Protein AF-A0A8G2C4E5-F1 (afdb_monomer_lite)

Radius of gyration: 59.07 Å; chains: 1; bounding box: 113×36×166 Å

Structure (mmCIF, N/CA/C/O backbone):
data_AF-A0A8G2C4E5-F1
#
_entry.id   AF-A0A8G2C4E5-F1
#
loop_
_atom_site.group_PDB
_atom_site.id
_atom_site.type_symbol
_atom_site.label_atom_id
_atom_site.label_alt_id
_atom_site.label_comp_id
_atom_site.label_asym_id
_atom_site.label_entity_id
_atom_site.label_seq_id
_atom_site.pdbx_PDB_ins_code
_atom_site.Cartn_x
_atom_site.Cartn_y
_atom_site.Cartn_z
_atom_site.occupancy
_atom_site.B_iso_or_equiv
_atom_site.auth_seq_id
_atom_site.auth_comp_id
_atom_site.auth_asym_id
_atom_site.auth_atom_id
_atom_site.pdbx_PDB_model_num
ATOM 1 N N . MET A 1 1 ? 55.088 13.015 -78.335 1.00 45.69 1 MET A N 1
ATOM 2 C CA . MET A 1 1 ? 53.642 13.158 -78.593 1.00 45.69 1 MET A CA 1
ATOM 3 C C . MET A 1 1 ? 52.978 12.053 -77.799 1.00 45.69 1 MET A C 1
ATOM 5 O O . MET A 1 1 ? 53.566 10.985 -77.700 1.00 45.69 1 MET A O 1
ATOM 9 N N . ILE A 1 2 ? 51.886 12.336 -77.088 1.00 60.53 2 ILE A N 1
ATOM 10 C CA . ILE A 1 2 ? 51.137 11.267 -76.420 1.00 60.53 2 ILE A CA 1
ATOM 11 C C . ILE A 1 2 ? 50.385 10.573 -77.546 1.00 60.53 2 ILE A C 1
ATOM 13 O O . ILE A 1 2 ? 49.345 11.065 -77.978 1.00 60.53 2 ILE A O 1
ATOM 17 N N . ASP A 1 3 ? 50.969 9.507 -78.078 1.00 64.81 3 ASP A N 1
ATOM 18 C CA . ASP A 1 3 ? 50.289 8.692 -79.068 1.00 64.81 3 ASP A CA 1
ATOM 19 C C . ASP A 1 3 ? 49.203 7.923 -78.321 1.00 64.81 3 ASP A C 1
ATOM 21 O O . ASP A 1 3 ? 49.457 7.082 -77.454 1.00 64.81 3 ASP A O 1
ATOM 25 N N . LEU A 1 4 ? 47.965 8.353 -78.561 1.00 64.69 4 LEU A N 1
ATOM 26 C CA . LEU A 1 4 ? 46.770 7.812 -77.934 1.00 64.69 4 LEU A CA 1
ATOM 27 C C . LEU A 1 4 ? 46.439 6.472 -78.606 1.00 64.69 4 LEU A C 1
ATOM 29 O O . LEU A 1 4 ? 45.496 6.353 -79.384 1.00 64.69 4 LEU A O 1
ATOM 33 N N . ASP A 1 5 ? 47.270 5.472 -78.332 1.00 74.31 5 ASP A N 1
ATOM 34 C CA . ASP A 1 5 ? 47.143 4.138 -78.904 1.00 74.31 5 ASP A CA 1
ATOM 35 C C . ASP A 1 5 ? 46.008 3.338 -78.253 1.00 74.31 5 ASP A C 1
ATOM 37 O O . ASP A 1 5 ? 45.595 3.578 -77.115 1.00 74.31 5 ASP A O 1
ATOM 41 N N . TYR A 1 6 ? 45.539 2.304 -78.957 1.00 80.62 6 TYR A N 1
ATOM 42 C CA . TYR A 1 6 ? 44.541 1.342 -78.467 1.00 80.62 6 TYR A CA 1
ATOM 43 C C . TYR A 1 6 ? 44.887 0.776 -77.074 1.00 80.62 6 TYR A C 1
ATOM 45 O O . TYR A 1 6 ? 44.007 0.573 -76.237 1.00 80.62 6 TYR A O 1
ATOM 53 N N . THR A 1 7 ? 46.178 0.606 -76.779 1.00 83.50 7 THR A N 1
ATOM 54 C CA . THR A 1 7 ? 46.698 0.155 -75.479 1.00 83.50 7 THR A CA 1
ATOM 55 C C . THR A 1 7 ? 46.306 1.083 -74.323 1.00 83.50 7 THR A C 1
ATOM 57 O O . THR A 1 7 ? 45.992 0.595 -73.238 1.00 83.50 7 THR A O 1
ATOM 60 N N . PHE A 1 8 ? 46.247 2.402 -74.545 1.00 86.50 8 PHE A N 1
ATOM 61 C CA . PHE A 1 8 ? 45.803 3.364 -73.531 1.00 86.50 8 PHE A CA 1
ATOM 62 C C . PHE A 1 8 ? 44.329 3.148 -73.163 1.00 86.50 8 PHE A C 1
ATOM 64 O O . PHE A 1 8 ? 43.978 3.120 -71.983 1.00 86.50 8 PHE A O 1
ATOM 71 N N . PHE A 1 9 ? 43.469 2.911 -74.159 1.00 87.06 9 PHE A N 1
ATOM 72 C CA . PHE A 1 9 ? 42.057 2.596 -73.924 1.00 87.06 9 PHE A CA 1
ATOM 73 C C . PHE A 1 9 ? 41.881 1.262 -73.194 1.00 87.06 9 PHE A C 1
ATOM 75 O O . PHE A 1 9 ? 41.087 1.178 -72.258 1.00 87.06 9 PHE A O 1
ATOM 82 N N . VAL A 1 10 ? 42.655 0.235 -73.556 1.00 88.38 10 VAL A N 1
ATOM 83 C CA . VAL A 1 10 ? 42.641 -1.060 -72.853 1.00 88.38 10 VAL A CA 1
ATOM 84 C C . VAL A 1 10 ? 43.081 -0.902 -71.391 1.00 88.38 10 VAL A C 1
ATOM 86 O O . VAL A 1 10 ? 42.450 -1.465 -70.495 1.00 88.38 10 VAL A O 1
ATOM 89 N N . GLN A 1 11 ? 44.109 -0.095 -71.120 1.00 88.44 11 GLN A N 1
ATOM 90 C CA . GLN A 1 11 ? 44.583 0.174 -69.761 1.00 88.44 11 GLN A CA 1
ATOM 91 C C . GLN A 1 11 ? 43.573 0.992 -68.939 1.00 88.44 11 GLN A C 1
ATOM 93 O O . GLN A 1 11 ? 43.367 0.699 -67.761 1.00 88.44 11 GLN A O 1
ATOM 98 N N . LEU A 1 12 ? 42.885 1.959 -69.556 1.00 91.69 12 LEU A N 1
ATOM 99 C CA . LEU A 1 12 ? 41.806 2.721 -68.921 1.00 91.69 12 LEU A CA 1
ATOM 100 C C . LEU A 1 12 ? 40.631 1.815 -68.529 1.00 91.69 12 LEU A C 1
ATOM 102 O O . LEU A 1 12 ? 40.120 1.910 -67.412 1.00 91.69 12 LEU A O 1
ATOM 106 N N . VAL A 1 13 ? 40.226 0.909 -69.425 1.00 93.81 13 VAL A N 1
ATOM 107 C CA . VAL A 1 13 ? 39.177 -0.081 -69.142 1.00 93.81 13 VAL A CA 1
ATOM 108 C C . VAL A 1 13 ? 39.615 -1.011 -68.011 1.00 93.81 13 VAL A C 1
ATOM 110 O O . VAL A 1 13 ? 38.843 -1.229 -67.080 1.00 93.81 13 VAL A O 1
ATOM 113 N N . ASN A 1 14 ? 40.856 -1.505 -68.027 1.00 92.31 14 ASN A N 1
ATOM 114 C CA . ASN A 1 14 ? 41.391 -2.345 -66.954 1.00 92.31 14 ASN A CA 1
ATOM 115 C C . ASN A 1 14 ? 41.377 -1.621 -65.593 1.00 92.31 14 ASN A C 1
ATOM 117 O O . ASN A 1 14 ? 40.893 -2.174 -64.604 1.00 92.31 14 ASN A O 1
ATOM 121 N N . PHE A 1 15 ? 41.810 -0.358 -65.556 1.00 93.69 15 PHE A N 1
ATOM 122 C CA . PHE A 1 15 ? 41.764 0.469 -64.352 1.00 93.69 15 PHE A CA 1
ATOM 123 C C . PHE A 1 15 ? 40.331 0.667 -63.841 1.00 93.69 15 PHE A C 1
ATOM 125 O O . PHE A 1 15 ? 40.075 0.499 -62.649 1.00 93.69 15 PHE A O 1
ATOM 132 N N . MET A 1 16 ? 39.377 0.956 -64.734 1.00 94.81 16 MET A N 1
ATOM 133 C CA . MET A 1 16 ? 37.958 1.064 -64.380 1.00 94.81 16 MET A CA 1
ATOM 134 C C . MET A 1 16 ? 37.407 -0.246 -63.813 1.00 94.81 16 MET A C 1
ATOM 136 O O . MET A 1 16 ? 36.720 -0.228 -62.790 1.00 94.81 16 MET A O 1
ATOM 140 N N . VAL A 1 17 ? 37.742 -1.390 -64.411 1.00 94.75 17 VAL A N 1
ATOM 141 C CA . VAL A 1 17 ? 37.332 -2.709 -63.905 1.00 94.75 17 VAL A CA 1
ATOM 142 C C . VAL A 1 17 ? 37.876 -2.936 -62.494 1.00 94.75 17 VAL A C 1
ATOM 144 O O . VAL A 1 17 ? 37.097 -3.248 -61.593 1.00 94.75 17 VAL A O 1
ATOM 147 N N . ILE A 1 18 ? 39.172 -2.704 -62.261 1.00 92.31 18 ILE A N 1
ATOM 148 C CA . ILE A 1 18 ? 39.787 -2.850 -60.932 1.00 92.31 18 ILE A CA 1
ATOM 149 C C . ILE A 1 18 ? 39.143 -1.900 -59.918 1.00 92.31 18 ILE A C 1
ATOM 151 O O . ILE A 1 18 ? 38.828 -2.325 -58.808 1.00 92.31 18 ILE A O 1
ATOM 155 N N . LEU A 1 19 ? 38.889 -0.641 -60.284 1.00 92.62 19 LEU A N 1
ATOM 156 C CA . LEU A 1 19 ? 38.241 0.339 -59.408 1.00 92.62 19 LEU A CA 1
ATOM 157 C C . LEU A 1 19 ? 36.831 -0.121 -59.019 1.00 92.62 19 LEU A C 1
ATOM 159 O O . LEU A 1 19 ? 36.449 -0.057 -57.849 1.00 92.62 19 LEU A O 1
ATOM 163 N N . THR A 1 20 ? 36.073 -0.656 -59.976 1.00 92.31 20 THR A N 1
ATOM 164 C CA . THR A 1 20 ? 34.714 -1.154 -59.732 1.00 92.31 20 THR A CA 1
ATOM 165 C C . THR A 1 20 ? 34.728 -2.380 -58.815 1.00 92.31 20 THR A C 1
ATOM 167 O O . THR A 1 20 ? 33.955 -2.445 -57.855 1.00 92.31 20 THR A O 1
ATOM 170 N N . VAL A 1 21 ? 35.649 -3.318 -59.057 1.00 93.12 21 VAL A N 1
ATOM 171 C CA . VAL A 1 21 ? 35.861 -4.506 -58.216 1.00 93.12 21 VAL A CA 1
ATOM 172 C C . VAL A 1 21 ? 36.284 -4.101 -56.803 1.00 93.12 21 VAL A C 1
ATOM 174 O O . VAL A 1 21 ? 35.712 -4.584 -55.828 1.00 93.12 21 VAL A O 1
ATOM 177 N N . LEU A 1 22 ? 37.213 -3.154 -56.664 1.00 90.00 22 LEU A N 1
ATOM 178 C CA . LEU A 1 22 ? 37.682 -2.656 -55.372 1.00 90.00 22 LEU A CA 1
ATOM 179 C C . LEU A 1 22 ? 36.570 -1.934 -54.596 1.00 90.00 22 LEU A C 1
ATOM 181 O O . LEU A 1 22 ? 36.431 -2.119 -53.387 1.00 90.00 22 LEU A O 1
ATOM 185 N N . ASN A 1 23 ? 35.737 -1.145 -55.277 1.00 90.44 23 ASN A N 1
ATOM 186 C CA . ASN A 1 23 ? 34.581 -0.487 -54.667 1.00 90.44 23 ASN A CA 1
ATOM 187 C C . ASN A 1 23 ? 33.563 -1.508 -54.129 1.00 90.44 23 ASN A C 1
ATOM 189 O O . ASN A 1 23 ? 33.057 -1.374 -53.009 1.00 90.44 23 ASN A O 1
ATOM 193 N N . LEU A 1 24 ? 33.299 -2.562 -54.906 1.00 88.19 24 LEU A N 1
ATOM 194 C CA . LEU A 1 24 ? 32.362 -3.613 -54.525 1.00 88.19 24 LEU A CA 1
ATOM 195 C C . LEU A 1 24 ? 32.898 -4.483 -53.377 1.00 88.19 24 LEU A C 1
ATOM 197 O O . LEU A 1 24 ? 32.144 -4.775 -52.449 1.00 88.19 24 LEU A O 1
ATOM 201 N N . ILE A 1 25 ? 34.180 -4.862 -53.423 1.00 90.25 25 ILE A N 1
ATOM 202 C CA . ILE A 1 25 ? 34.788 -5.815 -52.483 1.00 90.25 25 ILE A CA 1
ATOM 203 C C . ILE A 1 25 ? 35.309 -5.143 -51.205 1.00 90.25 25 ILE A C 1
ATOM 205 O O . ILE A 1 25 ? 35.207 -5.748 -50.145 1.00 90.25 25 ILE A O 1
ATOM 209 N N . LEU A 1 26 ? 35.849 -3.919 -51.252 1.00 88.62 26 LEU A N 1
ATOM 210 C CA . LEU A 1 26 ? 36.440 -3.257 -50.074 1.00 88.62 26 LEU A CA 1
ATOM 211 C C . LEU A 1 26 ? 35.574 -2.117 -49.531 1.00 88.62 26 LEU A C 1
ATOM 213 O O . LEU A 1 26 ? 35.216 -2.108 -48.352 1.00 88.62 26 LEU A O 1
ATOM 217 N N . TYR A 1 27 ? 35.213 -1.145 -50.370 1.00 88.88 27 TYR A N 1
ATOM 218 C CA . TYR A 1 27 ? 34.589 0.090 -49.878 1.00 88.88 27 TYR A CA 1
ATOM 219 C C . TYR A 1 27 ? 33.165 -0.128 -49.347 1.00 88.88 27 TYR A C 1
ATOM 221 O O . TYR A 1 27 ? 32.814 0.400 -48.285 1.00 88.88 27 TYR A O 1
ATOM 229 N N . ARG A 1 28 ? 32.343 -0.940 -50.031 1.00 88.31 28 ARG A N 1
ATOM 230 C CA . ARG A 1 28 ? 30.996 -1.306 -49.552 1.00 88.31 28 ARG A CA 1
ATOM 231 C C . ARG A 1 28 ? 30.998 -1.996 -48.178 1.00 88.31 28 ARG A C 1
ATOM 233 O O . ARG A 1 28 ? 30.281 -1.499 -47.302 1.00 88.31 28 ARG A O 1
ATOM 240 N N . PRO A 1 29 ? 31.753 -3.088 -47.938 1.00 89.69 29 PRO A N 1
ATOM 241 C CA . PRO A 1 29 ? 31.722 -3.760 -46.639 1.00 89.69 29 PRO A CA 1
ATOM 242 C C . PRO A 1 29 ? 32.318 -2.916 -45.512 1.00 89.69 29 PRO A C 1
ATOM 244 O O . PRO A 1 29 ? 31.742 -2.891 -44.425 1.00 89.69 29 PRO A O 1
ATOM 247 N N . ILE A 1 30 ? 33.391 -2.153 -45.759 1.00 90.56 30 ILE A N 1
ATOM 248 C CA . ILE A 1 30 ? 33.975 -1.263 -44.741 1.00 90.56 30 ILE A CA 1
ATOM 249 C C . ILE A 1 30 ? 32.946 -0.223 -44.278 1.00 90.56 30 ILE A C 1
ATOM 251 O O . ILE A 1 30 ? 32.722 -0.051 -43.077 1.00 90.56 30 ILE A O 1
ATOM 255 N N . ARG A 1 31 ? 32.243 0.423 -45.218 1.00 89.06 31 ARG A N 1
ATOM 256 C CA . ARG A 1 31 ? 31.184 1.385 -44.883 1.00 89.06 31 ARG A CA 1
ATOM 257 C C . ARG A 1 31 ? 30.017 0.721 -44.145 1.00 89.06 31 ARG A C 1
ATOM 259 O O . ARG A 1 31 ? 29.445 1.334 -43.245 1.00 89.06 31 ARG A O 1
ATOM 266 N N . GLY A 1 32 ? 29.679 -0.520 -44.499 1.00 91.31 32 GLY A N 1
ATOM 267 C CA . GLY A 1 32 ? 28.669 -1.320 -43.803 1.00 91.31 32 GLY A CA 1
ATOM 268 C C . GLY A 1 32 ? 29.031 -1.591 -42.341 1.00 91.31 32 GLY A C 1
ATOM 269 O O . GLY A 1 32 ? 28.198 -1.389 -41.461 1.00 91.31 32 GLY A O 1
ATOM 270 N N . ILE A 1 33 ? 30.283 -1.967 -42.059 1.00 90.44 33 ILE A N 1
ATOM 271 C CA . ILE A 1 33 ? 30.764 -2.239 -40.694 1.00 90.44 33 ILE A CA 1
ATOM 272 C C . ILE A 1 33 ? 30.748 -0.970 -39.835 1.00 90.44 33 ILE A C 1
ATOM 274 O O . ILE A 1 33 ? 30.307 -1.018 -38.686 1.00 90.44 33 ILE A O 1
ATOM 278 N N . ILE A 1 34 ? 31.182 0.169 -40.386 1.00 91.94 34 ILE A N 1
ATOM 279 C CA . ILE A 1 34 ? 31.166 1.455 -39.671 1.00 91.94 34 ILE A CA 1
ATOM 280 C C . ILE A 1 34 ? 29.729 1.853 -39.318 1.00 91.94 34 ILE A C 1
ATOM 282 O O . ILE A 1 34 ? 29.454 2.184 -38.164 1.00 91.94 34 ILE A O 1
ATOM 286 N N . LYS A 1 35 ? 28.795 1.757 -40.276 1.00 93.69 35 LYS A N 1
ATOM 287 C CA . LYS A 1 35 ? 27.371 2.030 -40.025 1.00 93.69 35 LYS A CA 1
ATOM 288 C C . LYS A 1 35 ? 26.784 1.086 -38.981 1.00 93.69 35 LYS A C 1
ATOM 290 O O . LYS A 1 35 ? 26.146 1.555 -38.049 1.00 93.69 35 LYS A O 1
ATOM 295 N N . LYS A 1 36 ? 27.057 -0.217 -39.088 1.00 93.69 36 LYS A N 1
ATOM 296 C CA . LYS A 1 36 ? 26.571 -1.220 -38.134 1.00 93.69 36 LYS A CA 1
ATOM 297 C C . LYS A 1 36 ? 27.087 -0.954 -36.720 1.00 93.69 36 LYS A C 1
ATOM 299 O O . LYS A 1 36 ? 26.331 -1.081 -35.766 1.00 93.69 36 LYS A O 1
ATOM 304 N N . ARG A 1 37 ? 28.352 -0.544 -36.564 1.00 93.19 37 ARG A N 1
ATOM 305 C CA . ARG A 1 37 ? 28.887 -0.127 -35.257 1.00 93.19 37 ARG A CA 1
ATOM 306 C C . ARG A 1 37 ? 28.175 1.109 -34.713 1.00 93.19 37 ARG A C 1
ATOM 308 O O . ARG A 1 37 ? 27.801 1.101 -33.546 1.00 93.19 37 ARG A O 1
ATOM 315 N N . ALA A 1 38 ? 27.979 2.135 -35.539 1.00 92.62 38 ALA A N 1
ATOM 316 C CA . ALA A 1 38 ? 27.279 3.350 -35.128 1.00 92.62 38 ALA A CA 1
ATOM 317 C C . ALA A 1 38 ? 25.827 3.059 -34.707 1.00 92.62 38 ALA A C 1
ATOM 319 O O . ALA A 1 38 ? 25.383 3.523 -33.661 1.00 92.62 38 ALA A O 1
ATOM 320 N N . GLU A 1 39 ? 25.121 2.230 -35.474 1.00 95.12 39 GLU A N 1
ATOM 321 C CA . GLU A 1 39 ? 23.744 1.823 -35.193 1.00 95.12 39 GLU A CA 1
ATOM 322 C C . GLU A 1 39 ? 23.638 1.004 -33.904 1.00 95.12 39 GLU A C 1
ATOM 324 O O . GLU A 1 39 ? 22.820 1.319 -33.047 1.00 95.12 39 GLU A O 1
ATOM 329 N N . VAL A 1 40 ? 24.514 0.011 -33.707 1.00 93.94 40 VAL A N 1
ATOM 330 C CA . VAL A 1 40 ? 24.545 -0.781 -32.466 1.00 93.94 40 VAL A CA 1
ATOM 331 C C . VAL A 1 40 ? 24.838 0.105 -31.255 1.00 93.94 40 VAL A C 1
ATOM 333 O O . VAL A 1 40 ? 24.243 -0.094 -30.198 1.00 93.94 40 VAL A O 1
ATOM 336 N N . MET A 1 41 ? 25.738 1.082 -31.386 1.00 93.00 41 MET A N 1
ATOM 337 C CA . MET A 1 41 ? 26.046 2.008 -30.297 1.00 93.00 41 MET A CA 1
ATOM 338 C C . MET A 1 41 ? 24.845 2.899 -29.966 1.00 93.00 41 MET A C 1
ATOM 340 O O . MET A 1 41 ? 24.481 3.021 -28.800 1.00 93.00 41 MET A O 1
ATOM 344 N N . SER A 1 42 ? 24.198 3.463 -30.988 1.00 94.44 42 SER A N 1
ATOM 345 C CA . SER A 1 42 ? 22.997 4.286 -30.830 1.00 94.44 42 SER A CA 1
ATOM 346 C C . SER A 1 42 ? 21.839 3.496 -30.217 1.00 94.44 42 SER A C 1
ATOM 348 O O . SER A 1 42 ? 21.217 3.971 -29.272 1.00 94.44 42 SER A O 1
ATOM 350 N N . GLN A 1 43 ? 21.602 2.262 -30.668 1.00 95.94 43 GLN A N 1
ATOM 351 C CA . GLN A 1 43 ? 20.586 1.385 -30.083 1.00 95.94 43 GLN A CA 1
ATOM 352 C C . GLN A 1 43 ? 20.885 1.049 -28.622 1.00 95.94 43 GLN A C 1
ATOM 354 O O . GLN A 1 43 ? 19.970 1.028 -27.801 1.00 95.94 43 GLN A O 1
ATOM 359 N N . LYS A 1 44 ? 22.153 0.791 -28.273 1.00 94.19 44 LYS A N 1
ATOM 360 C CA . LYS A 1 44 ? 22.554 0.534 -26.883 1.00 94.19 44 LYS A CA 1
ATOM 361 C C . LYS A 1 44 ? 22.327 1.756 -25.998 1.00 94.19 44 LYS A C 1
ATOM 363 O O . LYS A 1 44 ? 21.776 1.591 -24.918 1.00 94.19 44 LYS A O 1
ATOM 368 N N . LEU A 1 45 ? 22.708 2.947 -26.461 1.00 94.75 45 LEU A N 1
ATOM 369 C CA . LEU A 1 45 ? 22.464 4.208 -25.753 1.00 94.75 45 LEU A CA 1
ATOM 370 C C . LEU A 1 45 ? 20.966 4.442 -25.535 1.00 94.75 45 LEU A C 1
ATOM 372 O O . LEU A 1 45 ? 20.549 4.583 -24.391 1.00 94.75 45 LEU A O 1
ATOM 376 N N . GLY A 1 46 ? 20.155 4.347 -26.593 1.00 95.94 46 GLY A N 1
ATOM 377 C CA . GLY A 1 46 ? 18.702 4.497 -26.478 1.00 95.94 46 GLY A CA 1
ATOM 378 C C . GLY A 1 46 ? 18.071 3.455 -25.551 1.00 95.94 46 GLY A C 1
ATOM 379 O O . GLY A 1 46 ? 17.230 3.785 -24.727 1.00 95.94 46 GLY A O 1
ATOM 380 N N . SER A 1 47 ? 18.542 2.205 -25.593 1.00 95.12 47 SER A N 1
ATOM 381 C CA . SER A 1 47 ? 18.058 1.157 -24.681 1.00 95.12 47 SER A CA 1
ATOM 382 C C . SER A 1 47 ? 18.408 1.442 -23.217 1.00 95.12 47 SER A C 1
ATOM 384 O O . SER A 1 47 ? 17.628 1.105 -22.329 1.00 95.12 47 SER A O 1
ATOM 386 N N . ILE A 1 48 ? 19.581 2.029 -22.951 1.00 94.38 48 ILE A N 1
ATOM 387 C CA . ILE A 1 48 ? 20.004 2.419 -21.599 1.00 94.38 48 ILE A CA 1
ATOM 388 C C . ILE A 1 48 ? 19.148 3.582 -21.096 1.00 94.38 48 ILE A C 1
ATOM 390 O O . ILE A 1 48 ? 18.665 3.522 -19.967 1.00 94.38 48 ILE A O 1
ATOM 394 N N . GLU A 1 49 ? 18.932 4.602 -21.926 1.00 95.81 49 GLU A N 1
ATOM 395 C CA . GLU A 1 49 ? 18.083 5.752 -21.596 1.00 95.81 49 GLU A CA 1
ATOM 396 C C . GLU A 1 49 ? 16.637 5.317 -21.330 1.00 95.81 49 GLU A C 1
ATOM 398 O O . GLU A 1 49 ? 16.079 5.644 -20.283 1.00 95.81 49 GLU A O 1
ATOM 403 N N . ASP A 1 50 ? 16.065 4.482 -22.200 1.00 96.94 50 ASP A N 1
ATOM 404 C CA . ASP A 1 50 ? 14.726 3.916 -22.020 1.00 96.94 50 ASP A CA 1
ATOM 405 C C . ASP A 1 50 ? 14.620 3.079 -20.743 1.00 96.94 50 ASP A C 1
ATOM 407 O O . ASP A 1 50 ? 13.608 3.121 -20.039 1.00 96.94 50 ASP A O 1
ATOM 411 N N . PHE A 1 51 ? 15.646 2.280 -20.441 1.00 95.62 51 PHE A N 1
ATOM 412 C CA . PHE A 1 51 ? 15.670 1.468 -19.230 1.00 95.62 51 PHE A CA 1
ATOM 413 C C . PHE A 1 51 ? 15.748 2.342 -17.977 1.00 95.62 51 PHE A C 1
ATOM 415 O O . PHE A 1 51 ? 15.004 2.095 -17.028 1.00 95.62 51 PHE A O 1
ATOM 422 N N . ALA A 1 52 ? 16.593 3.376 -17.985 1.00 95.75 52 ALA A N 1
ATOM 423 C CA . ALA A 1 52 ? 16.709 4.331 -16.890 1.00 95.75 52 ALA A CA 1
ATOM 424 C C . ALA A 1 52 ? 15.387 5.080 -16.663 1.00 95.75 52 ALA A C 1
ATOM 426 O O . ALA A 1 52 ? 14.880 5.087 -15.542 1.00 95.75 52 ALA A O 1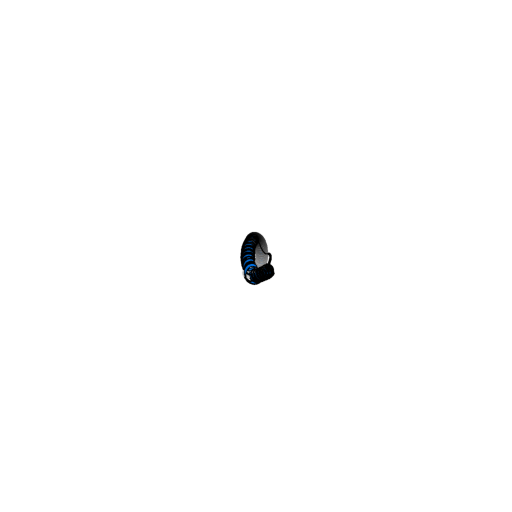
ATOM 427 N N . ALA A 1 53 ? 14.769 5.597 -17.729 1.00 97.00 53 ALA A N 1
ATOM 428 C CA . ALA A 1 53 ? 13.484 6.289 -17.658 1.00 97.00 53 ALA A CA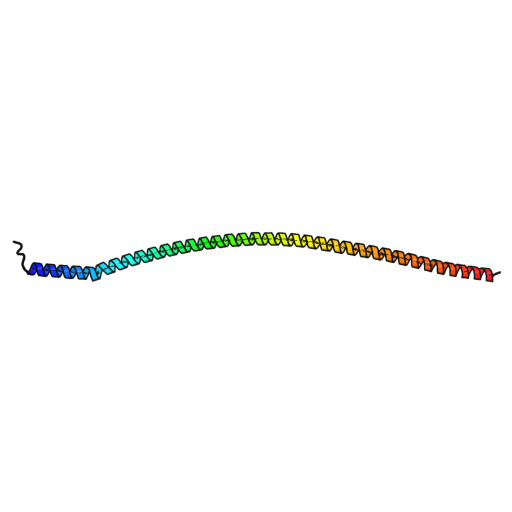 1
ATOM 429 C C . ALA A 1 53 ? 12.365 5.377 -17.125 1.00 97.00 53 ALA A C 1
ATOM 431 O O . ALA A 1 53 ? 11.589 5.770 -16.253 1.00 97.00 53 ALA A O 1
ATOM 432 N N . LYS A 1 54 ? 12.297 4.121 -17.591 1.00 96.38 54 LYS A N 1
ATOM 433 C CA . LYS A 1 54 ? 11.326 3.134 -17.085 1.00 96.38 54 LYS A CA 1
ATOM 434 C C . LYS A 1 54 ? 11.584 2.766 -15.628 1.00 96.38 54 LYS A C 1
ATOM 436 O O . LYS A 1 54 ? 10.628 2.590 -14.874 1.00 96.38 54 LYS A O 1
ATOM 441 N N . ALA A 1 55 ? 12.846 2.625 -15.230 1.00 95.88 55 ALA A N 1
ATOM 442 C CA . ALA A 1 55 ? 13.214 2.326 -13.853 1.00 95.88 55 ALA A CA 1
ATOM 443 C C . ALA A 1 55 ? 12.807 3.469 -12.918 1.00 95.88 55 ALA A C 1
ATOM 445 O O . ALA A 1 55 ? 12.189 3.209 -11.888 1.00 95.88 55 ALA A O 1
ATOM 446 N N . GLU A 1 56 ? 13.078 4.715 -13.302 1.00 96.38 56 GLU A N 1
ATOM 447 C CA . GLU A 1 56 ? 12.711 5.903 -12.534 1.00 96.38 56 GLU A CA 1
ATOM 448 C C . GLU A 1 56 ? 11.191 6.068 -12.433 1.00 96.38 56 GLU A C 1
ATOM 450 O O . GLU A 1 56 ? 10.662 6.191 -11.328 1.00 96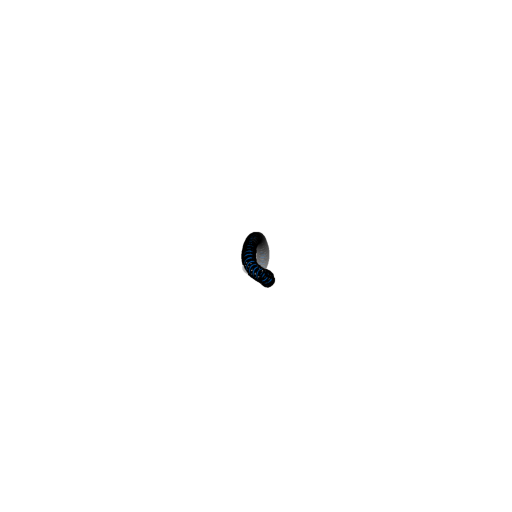.38 56 GLU A O 1
ATOM 455 N N . ALA A 1 57 ? 10.465 5.932 -13.547 1.00 96.88 57 ALA A N 1
ATOM 456 C CA . ALA A 1 57 ? 9.002 5.953 -13.550 1.00 96.88 57 ALA A CA 1
ATOM 457 C C . ALA A 1 57 ? 8.406 4.854 -12.653 1.00 96.88 57 ALA A C 1
ATOM 459 O O . ALA A 1 57 ? 7.461 5.091 -11.897 1.00 96.88 57 ALA A O 1
ATOM 460 N N . LYS A 1 58 ? 8.978 3.643 -12.689 1.00 95.94 58 LYS A N 1
ATOM 461 C CA . LYS A 1 58 ? 8.536 2.533 -11.838 1.00 95.94 58 LYS A CA 1
ATOM 462 C C . LYS A 1 58 ? 8.829 2.803 -10.363 1.00 95.94 58 LYS A C 1
ATOM 464 O O . LYS A 1 58 ? 7.971 2.536 -9.525 1.00 95.94 58 LYS A O 1
ATOM 469 N N . LEU A 1 59 ? 9.997 3.357 -10.046 1.00 96.12 59 LEU A N 1
ATOM 470 C CA . LEU A 1 59 ? 10.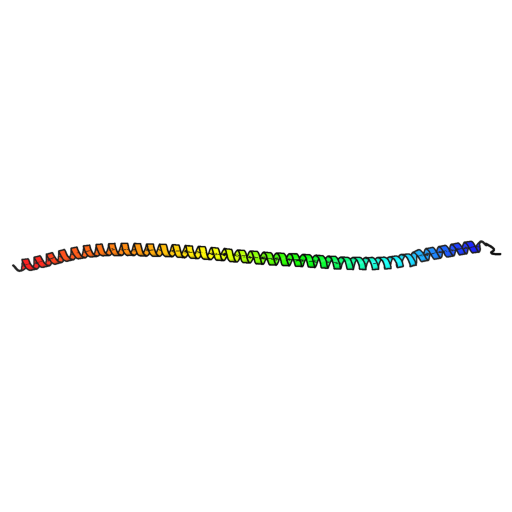370 3.747 -8.688 1.00 96.12 59 LEU A CA 1
ATOM 471 C C . LEU A 1 59 ? 9.402 4.812 -8.151 1.00 96.12 59 LEU A C 1
ATOM 473 O O . LEU A 1 59 ? 8.910 4.685 -7.031 1.00 96.12 59 LEU A O 1
ATOM 477 N N . GLU A 1 60 ? 9.064 5.810 -8.964 1.00 96.75 60 GLU A N 1
ATOM 478 C CA . GLU A 1 60 ? 8.122 6.855 -8.569 1.00 96.75 60 GLU A CA 1
ATOM 479 C C . GLU A 1 60 ? 6.715 6.293 -8.351 1.00 96.75 60 GLU A C 1
ATOM 481 O O . GLU A 1 60 ? 6.120 6.510 -7.296 1.00 96.75 60 GLU A O 1
ATOM 486 N N . SER A 1 61 ? 6.224 5.450 -9.266 1.00 95.94 61 SER A N 1
ATOM 487 C CA . SER A 1 61 ? 4.938 4.765 -9.083 1.00 95.94 61 SER A CA 1
ATOM 488 C C . SER A 1 61 ? 4.903 3.919 -7.802 1.00 95.94 61 SER A C 1
ATOM 490 O O . SER A 1 61 ? 3.904 3.912 -7.083 1.00 95.94 61 SER A O 1
ATOM 492 N N . TYR A 1 62 ? 6.018 3.264 -7.461 1.00 95.25 62 TYR A N 1
ATOM 493 C CA . TYR A 1 62 ? 6.149 2.471 -6.244 1.00 95.25 62 TYR A CA 1
ATOM 494 C C . TYR A 1 62 ? 6.154 3.339 -4.980 1.00 95.25 62 TYR A C 1
ATOM 496 O O . TYR A 1 62 ? 5.485 3.003 -4.004 1.00 95.25 62 TYR A O 1
ATOM 504 N N . LYS A 1 63 ? 6.857 4.478 -4.991 1.00 96.06 63 LYS A N 1
ATOM 505 C CA . LYS A 1 63 ? 6.831 5.453 -3.888 1.00 96.06 63 LYS A CA 1
ATOM 506 C C . LYS A 1 63 ? 5.426 5.999 -3.659 1.00 96.06 63 LYS A C 1
ATOM 508 O O . LYS A 1 63 ? 4.985 6.060 -2.511 1.00 96.06 63 LYS A O 1
ATOM 513 N N . VAL A 1 64 ? 4.719 6.357 -4.731 1.00 97.00 64 VAL A N 1
ATOM 514 C CA . VAL A 1 64 ? 3.337 6.848 -4.664 1.00 97.00 64 VAL A CA 1
ATOM 515 C C . VAL A 1 64 ? 2.415 5.772 -4.094 1.00 97.00 64 VAL A C 1
ATOM 517 O O . VAL A 1 64 ? 1.684 6.051 -3.146 1.00 97.00 64 VAL A O 1
ATOM 520 N N . ALA A 1 65 ? 2.499 4.535 -4.591 1.00 95.94 65 ALA A N 1
ATOM 521 C CA . ALA A 1 65 ? 1.706 3.417 -4.080 1.00 95.94 65 ALA A CA 1
ATOM 522 C C . ALA A 1 65 ? 1.988 3.135 -2.595 1.00 95.94 65 ALA A C 1
ATOM 524 O O . ALA A 1 65 ? 1.059 2.945 -1.814 1.00 95.94 65 ALA A O 1
ATOM 525 N N . LEU A 1 66 ? 3.258 3.167 -2.176 1.00 96.62 66 LEU A N 1
ATOM 526 C CA . LEU A 1 66 ? 3.643 2.965 -0.779 1.00 96.62 66 LEU A CA 1
ATOM 527 C C . LEU A 1 66 ? 3.132 4.092 0.128 1.00 96.62 66 LEU A C 1
ATOM 529 O O . LEU A 1 66 ? 2.683 3.834 1.244 1.00 96.62 66 LEU A O 1
ATOM 533 N N . SER A 1 67 ? 3.206 5.340 -0.339 1.00 96.38 67 SER A N 1
ATOM 534 C CA . SER A 1 67 ? 2.658 6.495 0.374 1.00 96.38 67 SER A CA 1
ATOM 535 C C . SER A 1 67 ? 1.139 6.373 0.520 1.00 96.38 67 SER A C 1
ATOM 537 O O . SER A 1 67 ? 0.622 6.483 1.631 1.00 96.38 67 SER A O 1
ATOM 539 N N . GLY A 1 68 ? 0.438 6.040 -0.569 1.00 96.81 68 GLY A N 1
ATOM 540 C CA . GLY A 1 68 ? -1.006 5.799 -0.570 1.00 96.81 68 GLY A CA 1
ATOM 541 C C . GLY A 1 68 ? -1.411 4.697 0.407 1.00 96.81 68 GLY A C 1
ATOM 542 O O . GLY A 1 68 ? -2.245 4.932 1.277 1.00 96.81 68 GLY A O 1
ATOM 543 N N . ALA A 1 69 ? -0.740 3.543 0.356 1.00 95.75 69 ALA A N 1
ATOM 544 C CA . ALA A 1 69 ? -1.003 2.426 1.261 1.00 95.75 69 ALA A CA 1
ATOM 545 C C . ALA A 1 69 ? -0.788 2.795 2.740 1.00 95.75 69 ALA A C 1
ATOM 547 O O . ALA A 1 69 ? -1.534 2.350 3.609 1.00 95.75 69 ALA A O 1
ATOM 548 N N . ARG A 1 70 ? 0.210 3.635 3.055 1.00 95.75 70 ARG A N 1
ATOM 549 C CA . ARG A 1 70 ? 0.428 4.130 4.426 1.00 95.75 70 ARG A CA 1
ATOM 550 C C . ARG A 1 70 ? -0.693 5.051 4.894 1.00 95.75 70 ARG A C 1
ATOM 552 O O . ARG A 1 70 ? -1.105 4.951 6.048 1.00 95.75 70 ARG A O 1
ATOM 559 N N . VAL A 1 71 ? -1.171 5.939 4.023 1.00 97.12 71 VAL A N 1
ATOM 560 C CA . VAL A 1 71 ? -2.294 6.835 4.329 1.00 97.12 71 VAL A CA 1
ATOM 561 C C . VAL A 1 71 ? -3.567 6.025 4.561 1.00 97.12 71 VAL A C 1
ATOM 563 O O . VAL A 1 71 ? -4.225 6.220 5.580 1.00 97.12 71 VAL A O 1
ATOM 566 N N . GLU A 1 7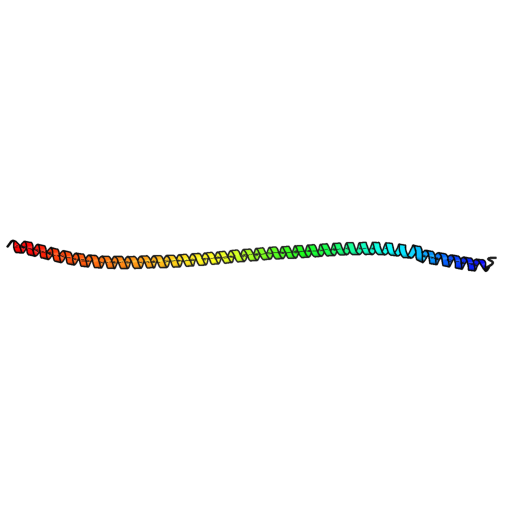2 ? -3.868 5.075 3.680 1.00 96.38 72 GLU A N 1
ATOM 567 C CA . GLU A 1 72 ? -5.035 4.197 3.799 1.00 96.38 72 GLU A CA 1
ATOM 568 C C . GLU A 1 72 ? -4.972 3.340 5.070 1.00 96.38 72 GLU A C 1
ATOM 570 O O . GLU A 1 72 ? -5.927 3.305 5.844 1.00 96.38 72 GLU A O 1
ATOM 575 N N . ALA A 1 73 ? -3.819 2.732 5.366 1.00 95.75 73 ALA A N 1
ATOM 576 C CA . ALA A 1 73 ? -3.626 1.974 6.600 1.00 95.75 73 ALA A CA 1
ATOM 577 C C . ALA A 1 73 ? -3.824 2.849 7.847 1.00 95.75 73 ALA A C 1
ATOM 579 O O . ALA A 1 73 ? -4.428 2.413 8.828 1.00 95.75 73 ALA A O 1
ATOM 580 N N . GLN A 1 74 ? -3.343 4.095 7.829 1.00 96.25 74 GLN A N 1
ATOM 581 C CA . GLN A 1 74 ? -3.543 5.013 8.945 1.00 96.25 74 GLN A CA 1
ATOM 582 C C . GLN A 1 74 ? -5.015 5.415 9.095 1.00 96.25 74 GLN A C 1
ATOM 584 O O . GLN A 1 74 ? -5.517 5.438 10.218 1.00 96.25 74 GLN A O 1
ATOM 589 N N . GLN A 1 75 ? -5.717 5.683 7.992 1.00 96.94 75 GLN A N 1
ATOM 590 C CA . GLN A 1 75 ? -7.156 5.960 8.002 1.00 96.94 75 GLN A CA 1
ATOM 591 C C . GLN A 1 75 ? -7.945 4.768 8.549 1.00 96.94 75 GLN A C 1
ATOM 593 O O . GLN A 1 75 ? -8.765 4.943 9.448 1.00 96.94 75 GLN A O 1
ATOM 598 N N . MET A 1 76 ? -7.630 3.553 8.095 1.00 96.62 76 MET A N 1
ATOM 599 C CA . MET A 1 76 ? -8.244 2.320 8.583 1.00 96.62 76 MET A CA 1
ATOM 600 C C . MET A 1 76 ? -8.000 2.120 10.081 1.00 96.62 76 MET A C 1
ATOM 602 O O . MET A 1 76 ? -8.929 1.818 10.823 1.00 96.62 76 MET A O 1
ATOM 606 N N . ARG A 1 77 ? -6.772 2.346 10.564 1.00 96.25 77 ARG A N 1
ATOM 607 C CA . ARG A 1 77 ? -6.463 2.261 12.001 1.00 96.25 77 ARG A CA 1
ATOM 608 C C . ARG A 1 77 ? -7.253 3.268 12.830 1.00 96.25 77 ARG A C 1
ATOM 610 O O . ARG A 1 77 ? -7.692 2.931 13.926 1.00 96.25 77 ARG A O 1
ATOM 617 N N . VAL A 1 78 ? -7.409 4.497 12.340 1.00 96.81 78 VAL A N 1
ATOM 618 C CA . VAL A 1 78 ? -8.202 5.527 13.025 1.00 96.81 78 VAL A CA 1
ATOM 619 C C . VAL A 1 78 ? -9.681 5.141 13.045 1.00 96.81 78 VAL A C 1
ATOM 621 O O . VAL A 1 78 ? -10.298 5.229 14.104 1.00 96.81 78 VAL A O 1
ATOM 624 N N . ALA A 1 79 ? -10.220 4.655 11.924 1.00 96.50 79 ALA A N 1
ATOM 625 C CA . ALA A 1 79 ? -11.601 4.191 11.826 1.00 96.50 79 ALA A CA 1
ATOM 626 C C . ALA A 1 79 ? -11.880 3.023 12.784 1.00 96.50 79 ALA A C 1
ATOM 628 O O . ALA A 1 79 ? -12.785 3.121 13.606 1.00 96.50 79 ALA A O 1
ATOM 629 N N . LEU A 1 80 ? -11.040 1.982 12.770 1.00 95.88 80 LEU A N 1
ATOM 630 C CA . LEU A 1 80 ? -11.168 0.830 13.670 1.00 95.88 80 LEU A CA 1
ATOM 631 C C . LEU A 1 80 ? -11.044 1.225 15.144 1.00 95.88 80 LEU A C 1
ATOM 633 O O . LEU A 1 80 ? -11.737 0.678 15.995 1.00 95.88 80 LEU A O 1
ATOM 637 N N . LYS A 1 81 ? -10.175 2.189 15.472 1.00 95.94 81 LYS A N 1
ATOM 638 C CA . LYS A 1 81 ? -10.070 2.694 16.845 1.00 95.94 81 LYS A CA 1
ATOM 639 C C . LYS A 1 81 ? -11.341 3.433 17.267 1.00 95.94 81 LYS A C 1
ATOM 641 O O . LYS A 1 81 ? -11.789 3.251 18.393 1.00 95.94 81 LYS A O 1
ATOM 646 N N . ALA A 1 82 ? -11.904 4.263 16.390 1.00 96.12 82 ALA A N 1
ATOM 647 C CA . ALA A 1 82 ? -13.150 4.973 16.663 1.00 96.12 82 ALA A CA 1
ATOM 648 C C . ALA A 1 82 ? -14.330 4.002 16.824 1.00 96.12 82 ALA A C 1
ATOM 650 O O . ALA A 1 82 ? -15.107 4.142 17.764 1.00 96.12 82 ALA A O 1
ATOM 651 N N . GLU A 1 83 ? -14.415 2.988 15.961 1.00 95.94 83 GLU A N 1
ATOM 652 C CA . GLU A 1 83 ? -15.405 1.915 16.056 1.00 95.94 83 GLU A CA 1
ATOM 653 C C . GLU A 1 83 ? -15.247 1.126 17.360 1.00 95.94 83 GLU A C 1
ATOM 655 O O . GLU A 1 83 ? -16.219 0.940 18.083 1.00 95.94 83 GLU A O 1
ATOM 660 N N . GLY A 1 84 ? -14.016 0.754 17.725 1.00 95.50 84 GLY A N 1
ATOM 661 C CA . GLY A 1 84 ? -13.731 0.064 18.982 1.00 95.50 84 GLY A CA 1
ATOM 662 C C . GLY A 1 84 ? -14.177 0.858 20.213 1.00 95.50 84 GLY A C 1
ATOM 663 O O . GLY A 1 84 ? -14.819 0.297 21.093 1.00 95.50 84 GLY A O 1
ATOM 664 N N . VAL A 1 85 ? -13.915 2.169 20.248 1.00 96.00 85 VAL A N 1
ATOM 665 C CA . VAL A 1 85 ? -14.381 3.052 21.336 1.00 96.00 85 VAL A CA 1
ATOM 666 C C . VAL A 1 85 ? -15.910 3.156 21.361 1.00 96.00 85 VAL A C 1
ATOM 668 O O . VAL A 1 85 ? -16.510 3.172 22.435 1.00 96.00 85 VAL A O 1
ATOM 671 N N . ALA A 1 86 ? -16.561 3.215 20.197 1.00 96.00 86 ALA A N 1
ATOM 672 C CA . ALA A 1 86 ? -18.020 3.251 20.117 1.00 96.00 86 ALA A CA 1
ATOM 673 C C . ALA A 1 86 ? -18.652 1.947 20.632 1.00 96.00 86 ALA A C 1
ATOM 675 O O . ALA A 1 86 ? -19.605 1.994 21.411 1.00 96.00 86 ALA A O 1
ATOM 676 N N . VAL A 1 87 ? -18.091 0.796 20.253 1.00 95.88 87 VAL A N 1
ATOM 677 C CA . VAL A 1 87 ? -18.522 -0.522 20.735 1.00 95.88 87 VAL A CA 1
ATOM 678 C C . VAL A 1 87 ? -18.285 -0.654 22.238 1.00 95.88 87 VAL A C 1
ATOM 680 O O . VAL A 1 87 ? -19.196 -1.056 22.953 1.00 95.88 87 VAL A O 1
ATOM 683 N N . GLU A 1 88 ? -17.111 -0.266 22.740 1.00 94.25 88 GLU A N 1
ATOM 684 C CA . GLU A 1 88 ? -16.802 -0.283 24.176 1.00 94.25 88 GLU A CA 1
ATOM 685 C C . GLU A 1 88 ? -17.808 0.554 24.978 1.00 94.25 88 GLU A C 1
ATOM 687 O O . GLU A 1 88 ? -18.365 0.078 25.967 1.00 94.25 88 GLU A O 1
ATOM 692 N N . SER A 1 89 ? -18.099 1.774 24.514 1.00 95.69 89 SER A N 1
ATOM 693 C CA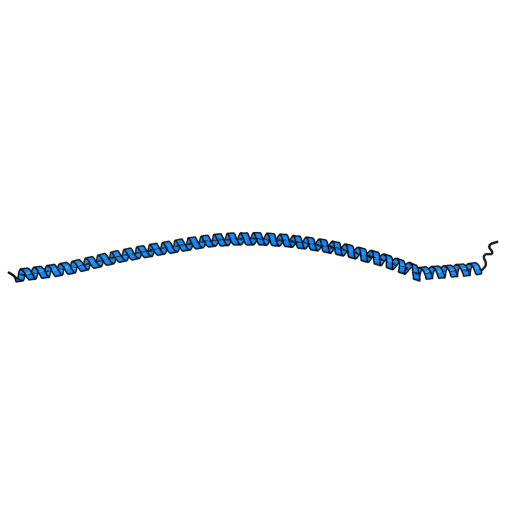 . SER A 1 89 ? -19.095 2.657 25.127 1.00 95.69 89 SER A CA 1
ATOM 694 C C . SER A 1 89 ? -20.495 2.031 25.131 1.00 95.69 89 SER A C 1
ATOM 696 O O . SER A 1 89 ? -21.176 2.050 26.157 1.00 95.69 89 SER A O 1
ATOM 698 N N . SER A 1 90 ? -20.911 1.424 24.013 1.00 95.56 90 SER A N 1
ATOM 699 C CA . SER A 1 90 ? -22.206 0.740 23.898 1.00 95.56 90 SER A CA 1
ATOM 700 C C . SER A 1 90 ? -22.315 -0.437 24.865 1.00 95.56 90 SER A C 1
ATOM 702 O O . SER A 1 90 ? -23.303 -0.547 25.585 1.00 95.56 90 SER A O 1
ATOM 704 N N . VAL A 1 91 ? -21.290 -1.290 24.920 1.00 96.25 91 VAL A N 1
ATOM 705 C CA . VAL A 1 91 ? -21.266 -2.470 25.794 1.00 96.25 91 VAL A CA 1
ATOM 706 C C . VAL A 1 91 ? -21.268 -2.056 27.265 1.00 96.25 91 VAL A C 1
ATOM 708 O O . VAL A 1 91 ? -21.989 -2.644 28.067 1.00 96.25 91 VAL A O 1
ATOM 711 N N . LEU A 1 92 ? -20.507 -1.022 27.636 1.00 95.94 92 LEU A N 1
ATOM 712 C CA . LEU A 1 92 ? -20.519 -0.488 29.000 1.00 95.94 92 LEU A CA 1
ATOM 713 C C . LEU A 1 92 ? -21.882 0.099 29.379 1.00 95.94 92 LEU A C 1
ATOM 715 O O . LEU A 1 92 ? -22.340 -0.108 30.504 1.00 95.94 92 LEU A O 1
ATOM 719 N N . ALA A 1 93 ? -22.533 0.817 28.462 1.00 96.31 93 ALA A N 1
ATOM 720 C CA . ALA A 1 93 ? -23.862 1.371 28.693 1.00 96.31 93 ALA A CA 1
ATOM 721 C C . ALA A 1 93 ? -24.914 0.267 28.876 1.00 96.31 93 ALA A C 1
ATOM 723 O O . ALA A 1 93 ? -25.712 0.333 29.812 1.00 96.31 93 ALA A O 1
ATOM 724 N N . GLU A 1 94 ? -24.882 -0.765 28.032 1.00 96.25 94 GLU A N 1
ATOM 725 C CA . GLU A 1 94 ? -25.778 -1.921 28.113 1.00 96.25 94 GLU A CA 1
ATOM 726 C C . GLU A 1 94 ? -25.557 -2.710 29.410 1.00 96.25 94 GLU A C 1
ATOM 728 O O . GLU A 1 94 ? -26.498 -2.924 30.172 1.00 96.25 94 GLU A O 1
ATOM 733 N N . ALA A 1 95 ? -24.304 -3.029 29.746 1.00 95.44 95 ALA A N 1
ATOM 734 C CA . ALA A 1 95 ? -23.965 -3.705 30.997 1.00 95.44 95 ALA A CA 1
ATOM 735 C C . ALA A 1 95 ? -24.383 -2.889 32.236 1.00 95.44 95 ALA A C 1
ATOM 737 O O . ALA A 1 95 ? -24.856 -3.449 33.228 1.00 95.44 95 ALA A O 1
ATOM 738 N N . GLY A 1 96 ? -24.236 -1.560 32.187 1.00 95.69 96 GLY A N 1
ATOM 739 C CA . GLY A 1 96 ? -24.696 -0.658 33.241 1.00 95.69 96 GLY A CA 1
ATOM 740 C C . GLY A 1 96 ? -26.219 -0.655 33.394 1.00 95.69 96 GLY A C 1
ATOM 741 O O . GLY A 1 96 ? -26.722 -0.698 34.520 1.00 95.69 96 GLY A O 1
ATOM 742 N N . ALA A 1 97 ? -26.953 -0.653 32.278 1.00 96.62 97 ALA A N 1
ATOM 743 C CA . ALA A 1 97 ? -28.410 -0.735 32.268 1.00 96.62 97 ALA A CA 1
ATOM 744 C C . ALA A 1 97 ? -28.905 -2.078 32.826 1.00 96.62 97 ALA A C 1
ATOM 746 O O . ALA A 1 97 ? -29.747 -2.088 33.725 1.00 96.62 97 ALA A O 1
ATOM 747 N N . GLU A 1 98 ? -28.324 -3.199 32.388 1.00 96.06 98 GLU A N 1
ATOM 748 C CA . GLU A 1 98 ? -28.652 -4.528 32.915 1.00 96.06 98 GLU A CA 1
ATOM 749 C C . GLU A 1 98 ? -28.365 -4.644 34.416 1.00 96.06 98 GLU A C 1
ATOM 751 O O . GLU A 1 98 ? -29.152 -5.218 35.172 1.00 96.06 98 GLU A O 1
ATOM 756 N N . ALA A 1 99 ? -27.231 -4.106 34.878 1.00 95.44 99 ALA A N 1
ATOM 757 C CA . ALA A 1 99 ? -26.887 -4.109 36.294 1.00 95.44 99 ALA A CA 1
ATOM 758 C C . ALA A 1 99 ? -27.903 -3.301 37.115 1.00 95.44 99 ALA A C 1
ATOM 760 O O . ALA A 1 99 ? -28.347 -3.758 38.173 1.00 95.44 99 ALA A O 1
ATOM 761 N N . ALA A 1 100 ? -28.310 -2.127 36.623 1.00 95.75 100 ALA A N 1
ATOM 762 C CA . ALA A 1 100 ? -29.333 -1.308 37.263 1.00 95.75 100 ALA A CA 1
ATOM 763 C C . ALA A 1 100 ? -30.690 -2.030 37.317 1.00 95.75 100 ALA A C 1
ATOM 765 O O . ALA A 1 100 ? -31.343 -2.023 38.365 1.00 95.75 100 ALA A O 1
ATOM 766 N N . GLU A 1 101 ? -31.083 -2.704 36.235 1.00 96.69 101 GLU A N 1
ATOM 767 C CA . GLU A 1 101 ? -32.317 -3.489 36.172 1.00 96.69 101 GLU A CA 1
ATOM 768 C C . GLU A 1 101 ? -32.293 -4.662 37.162 1.00 96.69 101 GLU A C 1
ATOM 770 O O . GLU A 1 101 ? -33.226 -4.824 37.952 1.00 96.69 101 GLU A O 1
ATOM 775 N N . LYS A 1 102 ? -31.192 -5.426 37.212 1.00 95.94 102 LYS A N 1
ATOM 776 C CA . LYS A 1 102 ? -31.014 -6.526 38.177 1.00 95.94 102 LYS A CA 1
ATOM 777 C C . LYS A 1 102 ? -31.090 -6.037 39.621 1.00 95.94 102 LYS A C 1
ATOM 779 O O . LYS A 1 102 ? -31.746 -6.671 40.446 1.00 95.94 102 LYS A O 1
ATOM 784 N N . ILE A 1 103 ? -30.466 -4.901 39.939 1.00 96.12 103 ILE A N 1
ATOM 785 C CA . ILE A 1 103 ? -30.534 -4.310 41.284 1.00 96.12 103 ILE A CA 1
ATOM 786 C C . ILE A 1 103 ? -31.966 -3.873 41.613 1.00 96.12 103 ILE A C 1
ATOM 788 O O . ILE A 1 103 ? -32.434 -4.107 42.730 1.00 96.12 103 ILE A O 1
ATOM 792 N N . ALA A 1 104 ? -32.675 -3.251 40.670 1.00 96.12 104 ALA A N 1
ATOM 793 C CA . ALA A 1 104 ? -34.061 -2.837 40.867 1.00 96.12 104 ALA A CA 1
ATOM 794 C C . ALA A 1 104 ? -34.990 -4.043 41.092 1.00 96.12 104 ALA A C 1
ATOM 796 O O . ALA A 1 104 ? -35.808 -4.024 42.016 1.00 96.12 104 ALA A O 1
ATOM 797 N N . ALA A 1 105 ? -34.824 -5.111 40.307 1.00 95.88 105 ALA A N 1
ATOM 798 C CA . ALA A 1 105 ? -35.560 -6.362 40.465 1.00 95.88 105 ALA A CA 1
ATOM 799 C C . ALA A 1 105 ? -35.287 -7.015 41.830 1.00 95.88 105 ALA A C 1
ATOM 801 O O . ALA A 1 105 ? -36.231 -7.319 42.559 1.00 95.88 105 ALA A O 1
ATOM 802 N N . ALA A 1 106 ? -34.015 -7.130 42.227 1.00 95.06 106 ALA A N 1
ATOM 803 C CA . ALA A 1 106 ? -33.629 -7.691 43.521 1.00 95.06 106 ALA A CA 1
ATOM 804 C C . ALA A 1 106 ? -34.206 -6.888 44.700 1.00 95.06 106 ALA A C 1
ATOM 806 O O . ALA A 1 106 ? -34.715 -7.467 45.657 1.00 95.06 106 ALA A O 1
ATOM 807 N N . ARG A 1 107 ? -34.194 -5.548 44.628 1.00 95.12 107 ARG A N 1
ATOM 808 C CA . ARG A 1 107 ? -34.823 -4.690 45.650 1.00 95.12 107 ARG A CA 1
ATOM 809 C C . ARG A 1 107 ? -36.326 -4.940 45.755 1.00 95.12 107 ARG A C 1
ATOM 811 O O . ARG A 1 107 ? -36.840 -5.093 46.859 1.00 95.12 107 ARG A O 1
ATOM 818 N N . LYS A 1 108 ? -37.016 -5.029 44.615 1.00 95.81 108 LYS A N 1
ATOM 819 C CA . LYS A 1 108 ? -38.456 -5.311 44.568 1.00 95.81 108 LYS A CA 1
ATOM 820 C C . LYS A 1 108 ? -38.785 -6.680 45.169 1.00 95.81 108 LYS A C 1
ATOM 822 O O . LYS A 1 108 ? -39.780 -6.817 45.879 1.00 95.81 108 LYS A O 1
ATOM 827 N N . GLU A 1 109 ? -37.948 -7.680 44.911 1.00 94.94 109 GLU A N 1
ATOM 828 C CA . GLU A 1 109 ? -38.104 -9.018 45.476 1.00 94.94 109 GLU A CA 1
ATOM 829 C C . GLU A 1 109 ? -37.877 -9.033 46.994 1.00 94.94 109 GLU A C 1
ATOM 831 O O . GLU A 1 109 ? -38.706 -9.579 47.724 1.00 94.94 109 GLU A O 1
ATOM 836 N N . ILE A 1 110 ? -36.837 -8.350 47.487 1.00 94.75 110 ILE A N 1
ATOM 837 C CA . ILE A 1 110 ? -36.580 -8.180 48.927 1.00 94.75 110 ILE A CA 1
ATOM 838 C C . ILE A 1 110 ? -37.770 -7.507 49.622 1.00 94.75 110 ILE A C 1
ATOM 840 O O . ILE A 1 110 ? -38.205 -7.963 50.682 1.00 94.75 110 ILE A O 1
ATOM 844 N N . ASP A 1 111 ? -38.336 -6.452 49.032 1.00 94.25 111 ASP A N 1
ATOM 845 C CA . ASP A 1 111 ? -39.509 -5.778 49.594 1.00 94.25 111 ASP A CA 1
ATOM 846 C C . ASP A 1 111 ? -40.733 -6.709 49.646 1.00 94.25 111 ASP A C 1
ATOM 848 O O . ASP A 1 111 ? -41.453 -6.740 50.652 1.00 94.25 111 ASP A O 1
ATOM 852 N N . GLY A 1 112 ? -40.941 -7.530 48.612 1.00 94.75 112 GLY A N 1
ATOM 853 C CA . GLY A 1 112 ? -41.986 -8.557 48.588 1.00 94.75 112 GLY A CA 1
ATOM 854 C C . GLY A 1 112 ? -41.790 -9.639 49.657 1.00 94.75 112 GLY A C 1
ATOM 855 O O . GLY A 1 112 ? -42.729 -9.984 50.387 1.00 94.75 112 GLY A O 1
ATOM 856 N N . GLN A 1 113 ? -40.561 -10.135 49.816 1.00 93.31 113 GLN A N 1
ATOM 857 C CA . GLN A 1 113 ? -40.201 -11.098 50.860 1.00 93.31 113 GLN A CA 1
ATOM 858 C C . GLN A 1 113 ? -40.410 -10.506 52.257 1.00 93.31 113 GLN A C 1
ATOM 860 O O . GLN A 1 113 ? -41.008 -11.153 53.118 1.00 93.31 113 GLN A O 1
ATOM 865 N N . LYS A 1 114 ? -40.021 -9.244 52.475 1.00 94.56 114 LYS A N 1
ATOM 866 C CA . LYS A 1 114 ? -40.225 -8.528 53.741 1.00 94.56 114 LYS A CA 1
ATOM 867 C C . LYS A 1 114 ? -41.706 -8.408 54.098 1.00 94.56 114 LYS A C 1
ATOM 869 O O . LYS A 1 114 ? -42.082 -8.651 55.245 1.00 94.56 114 LYS A O 1
ATOM 874 N N . GLN A 1 115 ? -42.565 -8.064 53.136 1.00 93.25 115 GLN A N 1
ATOM 875 C CA . GLN A 1 115 ? -44.014 -8.013 53.366 1.00 93.25 115 GLN A CA 1
ATOM 876 C C . GLN A 1 115 ? -44.594 -9.390 53.706 1.00 93.25 115 GLN A C 1
ATOM 878 O O . GLN A 1 115 ? -45.443 -9.498 54.595 1.00 93.25 115 GLN A O 1
ATOM 883 N N . THR A 1 116 ? -44.122 -10.438 53.031 1.00 93.00 116 THR A N 1
ATOM 884 C CA . THR A 1 116 ? -44.551 -11.821 53.274 1.00 93.00 116 THR A CA 1
ATOM 885 C C . THR A 1 116 ? -44.132 -12.291 54.668 1.00 93.00 116 THR A C 1
ATOM 887 O O . THR A 1 116 ? -44.973 -12.769 55.429 1.00 93.00 116 THR A O 1
ATOM 890 N N . ALA A 1 117 ? -42.877 -12.050 55.058 1.00 91.06 117 ALA A N 1
ATOM 891 C CA . ALA A 1 117 ? -42.363 -12.351 56.392 1.00 91.06 117 ALA A CA 1
ATOM 892 C C . ALA A 1 117 ? -43.129 -11.593 57.489 1.00 91.06 117 ALA A C 1
ATOM 894 O O . ALA A 1 117 ? -43.515 -12.181 58.496 1.00 91.06 117 ALA A O 1
ATOM 895 N N . LEU A 1 118 ? -43.438 -10.306 57.279 1.00 92.31 118 LEU A N 1
ATOM 896 C CA . LEU A 1 118 ? -44.252 -9.520 58.214 1.00 92.31 118 LEU A CA 1
ATOM 897 C C . LEU A 1 118 ? -45.680 -10.062 58.362 1.00 92.31 118 LEU A C 1
ATOM 899 O O . LEU A 1 118 ? -46.245 -10.000 59.455 1.00 92.31 118 LEU A O 1
ATOM 903 N N . LYS A 1 119 ? -46.296 -10.564 57.283 1.00 91.75 119 LYS A N 1
ATOM 904 C CA . LYS A 1 119 ? -47.616 -11.211 57.357 1.00 91.75 119 LYS A CA 1
ATOM 905 C C . LYS A 1 119 ? -47.549 -12.518 58.150 1.00 91.75 119 LYS A C 1
ATOM 907 O O . LYS A 1 119 ? -48.377 -12.701 59.040 1.00 91.75 119 LYS A O 1
ATOM 912 N N . ALA A 1 120 ? -46.554 -13.363 57.880 1.00 90.81 120 ALA A N 1
ATOM 913 C CA . ALA A 1 120 ? -46.343 -14.616 58.607 1.00 90.81 120 ALA A CA 1
ATOM 914 C C . ALA A 1 120 ? -46.114 -14.370 60.109 1.00 90.81 120 ALA A C 1
ATOM 916 O O . ALA A 1 120 ? -46.802 -14.960 60.940 1.00 90.81 120 ALA A O 1
ATOM 917 N N . LEU A 1 121 ? -45.252 -13.407 60.458 1.00 88.50 121 LEU A N 1
ATOM 918 C CA . LEU A 1 121 ? -44.972 -13.044 61.850 1.00 88.50 121 LEU A CA 1
ATOM 919 C C . LEU A 1 121 ? -46.237 -12.573 62.586 1.00 88.50 121 LEU A C 1
ATOM 921 O O . LEU A 1 121 ? -46.473 -12.957 63.726 1.00 88.50 121 LEU A O 1
ATOM 925 N N . ARG A 1 122 ? -47.095 -11.770 61.937 1.00 89.31 122 ARG A N 1
ATOM 926 C CA . ARG A 1 122 ? -48.380 -11.350 62.528 1.00 89.31 122 ARG A CA 1
ATOM 927 C C . ARG A 1 122 ? -49.316 -12.533 62.786 1.00 89.31 122 ARG A C 1
ATOM 929 O O . ARG A 1 122 ? -50.003 -12.542 63.805 1.00 89.31 122 ARG A O 1
ATOM 936 N N . GLN A 1 123 ? -49.344 -13.515 61.886 1.00 89.12 123 GLN A N 1
ATOM 937 C CA . GLN A 1 123 ? -50.132 -14.740 62.046 1.00 89.12 123 GLN A CA 1
ATOM 938 C C . GLN A 1 123 ? -49.629 -15.590 63.219 1.00 89.12 123 GLN A C 1
ATOM 940 O O . GLN A 1 123 ? -50.427 -16.031 64.050 1.00 89.12 123 GLN A O 1
ATOM 945 N N . GLU A 1 124 ? -48.313 -15.770 63.333 1.00 86.94 124 GLU A N 1
ATOM 946 C CA . GLU A 1 124 ? -47.705 -16.464 64.469 1.00 86.94 124 GLU A CA 1
ATOM 947 C C . GLU A 1 124 ? -47.979 -15.736 65.785 1.00 86.94 124 GLU A C 1
ATOM 949 O O . GLU A 1 124 ? -48.453 -16.358 66.733 1.00 86.94 124 GLU A O 1
ATOM 954 N N . VAL A 1 125 ? -47.780 -14.415 65.845 1.00 87.19 125 VAL A N 1
ATOM 955 C CA . VAL A 1 125 ? -48.054 -13.611 67.050 1.00 87.19 125 VAL A CA 1
ATOM 956 C C . VAL A 1 125 ? -49.521 -13.715 67.475 1.00 87.19 125 VAL A C 1
ATOM 958 O O . VAL A 1 125 ? -49.795 -13.882 68.662 1.00 87.19 125 VAL A O 1
ATOM 961 N N . ALA A 1 126 ? -50.472 -13.687 66.536 1.00 81.81 126 ALA A N 1
ATOM 962 C CA . ALA A 1 126 ? -51.890 -13.883 66.847 1.00 81.81 126 ALA A CA 1
ATOM 963 C C . ALA A 1 126 ? -52.171 -15.284 67.423 1.00 81.81 126 ALA A C 1
ATOM 965 O O . ALA A 1 126 ? -52.987 -15.437 68.334 1.00 81.81 126 ALA A O 1
ATOM 966 N N . THR A 1 127 ? -51.462 -16.300 66.928 1.00 85.25 127 THR A N 1
ATOM 967 C CA . THR A 1 127 ? -51.565 -17.683 67.410 1.00 85.25 127 THR A CA 1
ATOM 968 C C . THR A 1 127 ? -50.968 -17.825 68.815 1.00 85.25 127 THR A C 1
ATOM 970 O O . THR A 1 127 ? -51.616 -18.380 69.704 1.00 85.25 127 THR A O 1
ATOM 973 N N . TYR A 1 128 ? -49.789 -17.245 69.065 1.00 82.19 128 TYR A N 1
ATOM 974 C CA . TYR A 1 128 ? -49.172 -17.190 70.394 1.00 82.19 128 TYR A CA 1
ATOM 975 C C . TYR A 1 128 ? -50.040 -16.424 71.398 1.00 82.19 128 TYR A C 1
ATOM 977 O O . TYR A 1 128 ? -50.251 -16.912 72.506 1.00 82.19 128 TYR A O 1
ATOM 985 N N . ALA A 1 129 ? -50.612 -15.280 71.010 1.00 81.25 129 ALA A N 1
ATOM 986 C CA . ALA A 1 129 ? -51.515 -14.506 71.860 1.00 81.25 129 ALA A CA 1
ATOM 987 C C . ALA A 1 129 ? -52.765 -15.313 72.255 1.00 81.25 129 ALA A C 1
ATOM 989 O O . ALA A 1 129 ? -53.141 -15.324 73.428 1.00 81.25 129 ALA A O 1
ATOM 990 N N . LYS A 1 130 ? -53.365 -16.060 71.313 1.00 81.62 130 LYS A N 1
ATOM 991 C CA . LYS A 1 130 ? -54.471 -16.995 71.596 1.00 81.62 130 LYS A CA 1
ATOM 992 C C . LYS A 1 130 ? -54.064 -18.090 72.582 1.00 81.62 130 LYS A C 1
ATOM 994 O O . LYS A 1 130 ? -54.801 -18.376 73.523 1.00 81.62 130 LYS A O 1
ATOM 999 N N . ASN A 1 131 ? -52.891 -18.686 72.387 1.00 81.00 131 ASN A N 1
ATOM 1000 C CA . ASN A 1 131 ? -52.386 -19.741 73.262 1.00 81.00 131 ASN A CA 1
ATOM 1001 C C . ASN A 1 131 ? -52.127 -19.232 74.688 1.00 81.00 131 ASN A C 1
ATOM 1003 O O . ASN A 1 131 ? -52.466 -19.919 75.650 1.00 81.00 131 ASN A O 1
ATOM 1007 N N . VAL A 1 132 ? -51.582 -18.020 74.837 1.00 79.69 132 VAL A N 1
ATOM 1008 C CA . VAL A 1 132 ? -51.389 -17.372 76.144 1.00 79.69 132 VAL A CA 1
ATOM 1009 C C . VAL A 1 132 ? -52.733 -17.065 76.803 1.00 79.69 132 VAL A C 1
ATOM 1011 O O . VAL A 1 132 ? -52.925 -17.430 77.961 1.00 79.69 132 VAL A O 1
ATOM 1014 N N . ALA A 1 133 ? -53.685 -16.475 76.072 1.00 77.12 133 ALA A N 1
ATOM 1015 C CA . ALA A 1 133 ? -55.024 -16.190 76.589 1.00 77.12 133 ALA A CA 1
ATOM 1016 C C . ALA A 1 133 ? -55.725 -17.463 77.096 1.00 77.12 133 ALA A C 1
ATOM 1018 O O . ALA A 1 133 ? -56.226 -17.479 78.218 1.00 77.12 133 ALA A O 1
ATOM 1019 N N . ASN A 1 134 ? -55.666 -18.561 76.334 1.00 77.44 134 ASN A N 1
ATOM 1020 C CA . ASN A 1 134 ? -56.216 -19.857 76.745 1.00 77.44 134 ASN A CA 1
ATOM 1021 C C . ASN A 1 134 ? -55.516 -20.432 77.989 1.00 77.44 134 ASN A C 1
ATOM 1023 O O . ASN A 1 134 ? -56.170 -21.020 78.846 1.00 77.44 134 ASN A O 1
ATOM 1027 N N . LYS A 1 135 ? -54.194 -20.256 78.125 1.00 76.88 135 LYS A N 1
ATOM 1028 C CA . LYS A 1 135 ? -53.433 -20.725 79.298 1.00 76.88 135 LYS A CA 1
ATOM 1029 C C . LYS A 1 135 ? -53.785 -19.944 80.571 1.00 76.88 135 LYS A C 1
ATOM 1031 O O . LYS A 1 135 ? -53.775 -20.525 81.652 1.00 76.88 135 LYS A O 1
ATOM 1036 N N . VAL A 1 136 ? -54.075 -18.647 80.443 1.00 74.31 136 VAL A N 1
ATOM 1037 C CA . VAL A 1 136 ? -54.498 -17.782 81.557 1.00 74.31 136 VAL A CA 1
ATOM 1038 C C . VAL A 1 136 ? -55.946 -18.080 81.954 1.00 74.31 136 VAL A C 1
ATOM 1040 O O . VAL A 1 136 ? -56.217 -18.245 83.138 1.00 74.31 136 VAL A O 1
ATOM 1043 N N . LEU A 1 137 ? -56.850 -18.246 80.982 1.00 65.31 137 LEU A N 1
ATOM 1044 C CA . LEU A 1 137 ? -58.250 -18.632 81.217 1.00 65.31 137 LEU A CA 1
ATOM 1045 C C . LEU A 1 137 ? -58.402 -20.047 81.792 1.00 65.31 137 LEU A C 1
ATOM 1047 O O . LEU A 1 137 ? -59.310 -20.278 82.570 1.00 65.31 137 LEU A O 1
ATOM 1051 N N . SER A 1 138 ? -57.498 -20.977 81.471 1.00 58.81 138 SER A N 1
ATOM 1052 C CA . SER A 1 138 ? -57.480 -22.328 82.056 1.00 58.81 138 SER A CA 1
ATOM 1053 C C . SER A 1 138 ? -56.976 -22.375 83.510 1.00 58.81 138 SER A C 1
ATOM 1055 O O . SER A 1 138 ? -56.961 -23.453 84.104 1.00 58.81 138 SER A O 1
ATOM 1057 N N . LYS A 1 139 ? -56.497 -21.253 84.064 1.00 53.41 139 LYS A N 1
ATOM 1058 C CA . LYS A 1 139 ? -56.055 -21.129 85.463 1.00 53.41 139 LYS A CA 1
ATOM 1059 C C . LYS A 1 139 ? -57.044 -20.358 86.354 1.00 53.41 139 LYS A C 1
ATOM 1061 O O . LYS A 1 139 ? -56.722 -20.145 87.522 1.00 53.41 139 LYS A O 1
ATOM 1066 N N . ALA A 1 140 ? -58.196 -19.954 85.822 1.00 42.25 140 ALA A N 1
ATOM 1067 C CA . ALA A 1 140 ? -59.346 -19.467 86.585 1.00 42.25 140 ALA A CA 1
ATOM 1068 C C . ALA A 1 140 ? -60.403 -20.575 86.662 1.00 42.25 140 ALA A C 1
ATOM 1070 O O . ALA A 1 140 ? -61.063 -20.666 87.717 1.00 42.25 140 ALA A O 1
#

Sequence (140 aa):
MIDLDYTFFVQLVNFMVILTVLNLILYRPIRGIIKKRAEVMSQKLGSIEDFAAKAEAKLESYKVALSGARVEAQQMRVALKAEGVAVESSVLAEAGAEAAEKIAAARKEIDGQKQTALKALRQEVATYAKNVANKVLSKA

pLDDT: mean 90.48, std 9.9, range [42.25, 97.12]

Organism: Desulfomicrobium norvegicum (strain DSM 1741 / NCIMB 8310) (NCBI:txid52561)

Secondary structure (DSSP, 8-state):
-----HHHHHHHHHHHHHHHHHIIIIIHHHHHHHHHHHHHHHHHHHHHHHHHHHHHHHHHHHHHHHHHHHHHHHHHHHHHHHHHHHHHHHHHHHHHHHHHHHHHHHHHHHHHHHHHHHHHHHHHHHHHHHHHHHHHHTT-

Foldseek 3Di:
DPPPDPVVVVVVVVVVVVVVVCCVPPVVVVVVVVVVVVVVVVVVVVVVVVVVVVVVVVVVVVVVVVVVVVVVVVVVVVVVVVVVVVVVVVVVVVVVVVVVVVVVVVVVVVVVVVVVVVVVVVVVVVVVVVVVVVVVVVVD

InterPro domains:
  IPR002146 ATP synthase, F0 complex, subunit b/b', bacterial/chloroplast [MF_01398] (1-139)
  IPR002146 ATP synthase, F0 complex, subunit b/b', bacterial/chloroplast [PF00430] (7-137)
  IPR050059 ATP synthase B chain [PTHR33445] (2-139)